Protein AF-A0A515KNA1-F1 (afdb_monomer_lite)

Sequence (148 aa):
MPLSAPYPDPIPAALRDAATTLKAALAVSAAAILSQAEADLKANAAAAIQHFDMLGRKLDALRTDALNAGIGVVARRIDVTKASLFEVVGSPERDGLAIFAERVGELGAELNAVMAKAGQAPEPPFQFDQFFLESMHDLGQRDWSEGA

Radius of gyration: 16.99 Å; chains: 1; bounding box: 49×21×54 Å

Foldseek 3Di:
DDDPPDPPDPLLVLLVVLLVLLVVLVVLLVQLLPDLDLVSVVVSLVVSLVSLVVSLVSLVVNDDVQLPVLSVVLNVLSVVLNVLSCVLSVDLLSPSLLVNLVSSVVSQVSSQVSCVSVVRNDVVRSDPPVVSSVVSVVSNVDGSPVRD

Secondary structure (DSSP, 8-state):
---------SHHHHHHHHHHHHHHHHHHHHHHHT-SSHHHHHHHHHHHHHHHHHHHHHHHTT--TTTHHHHHHHHHHHHHHHHHHHHHHH-TT-TTHHHHHHHHHHHHHHHHHHHHHTT---SS-----HHHHHHHHHHHTS--GGG-

Structure (mmCIF, N/CA/C/O backbone):
data_AF-A0A515KNA1-F1
#
_entry.id   AF-A0A515KNA1-F1
#
loop_
_atom_site.group_PDB
_atom_site.id
_atom_site.type_symbol
_atom_site.label_atom_id
_atom_site.label_alt_id
_atom_site.label_comp_id
_atom_site.label_asym_id
_atom_site.label_entity_id
_atom_site.label_seq_id
_atom_site.pdbx_PDB_ins_code
_atom_site.Cartn_x
_atom_site.Cartn_y
_atom_site.Cartn_z
_atom_site.occupancy
_atom_site.B_iso_or_equiv
_atom_site.auth_seq_id
_atom_site.auth_comp_id
_atom_site.auth_asym_id
_atom_site.auth_atom_id
_atom_site.pdbx_PDB_model_num
ATOM 1 N N . MET A 1 1 ? 31.631 8.173 -28.745 1.00 41.50 1 MET A N 1
ATOM 2 C CA . MET A 1 1 ? 30.657 7.363 -27.984 1.00 41.50 1 MET A CA 1
ATOM 3 C C . MET A 1 1 ? 29.353 8.137 -27.967 1.00 41.50 1 MET A C 1
ATOM 5 O O . MET A 1 1 ? 29.409 9.289 -27.550 1.00 41.50 1 MET A O 1
ATOM 9 N N . PRO A 1 2 ? 28.227 7.617 -28.479 1.00 42.38 2 PRO A N 1
ATOM 10 C CA . PRO A 1 2 ? 26.971 8.323 -28.304 1.00 42.38 2 PRO A CA 1
ATOM 11 C C . PRO A 1 2 ? 26.552 8.165 -26.841 1.00 42.38 2 PRO A C 1
ATOM 13 O O . PRO A 1 2 ? 26.413 7.051 -26.343 1.00 42.38 2 PRO A O 1
ATOM 16 N N . LEU A 1 3 ? 26.426 9.298 -26.151 1.00 47.53 3 LEU A N 1
ATOM 17 C CA . LEU A 1 3 ? 25.698 9.404 -24.895 1.00 47.53 3 LEU A CA 1
ATOM 18 C C . LEU A 1 3 ? 24.285 8.881 -25.159 1.00 47.53 3 LEU A C 1
ATOM 20 O O . LEU A 1 3 ? 23.559 9.470 -25.961 1.00 47.53 3 LEU A O 1
ATOM 24 N N . SER A 1 4 ? 23.916 7.768 -24.526 1.00 47.41 4 SER A N 1
ATOM 25 C CA . 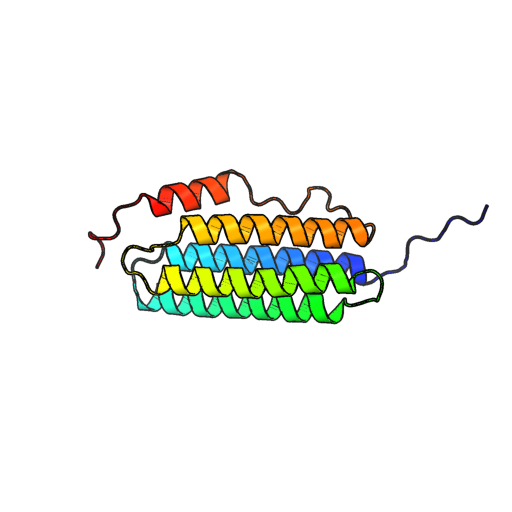SER A 1 4 ? 22.521 7.356 -24.420 1.00 47.41 4 SER A CA 1
ATOM 26 C C . SER A 1 4 ? 21.762 8.540 -23.834 1.00 47.41 4 SER A C 1
ATOM 28 O O . SER A 1 4 ? 21.981 8.899 -22.677 1.00 47.41 4 SER A O 1
ATOM 30 N N . ALA A 1 5 ? 20.957 9.211 -24.655 1.00 43.19 5 ALA A N 1
ATOM 31 C CA . ALA A 1 5 ? 20.113 10.292 -24.181 1.00 43.19 5 ALA A CA 1
ATOM 32 C C . ALA A 1 5 ? 19.271 9.747 -23.014 1.00 43.19 5 ALA A C 1
ATOM 34 O O . ALA A 1 5 ? 18.744 8.635 -23.136 1.00 43.19 5 ALA A O 1
ATOM 35 N N . PRO A 1 6 ? 19.156 10.469 -21.882 1.00 51.81 6 PRO A N 1
ATOM 36 C CA . PRO A 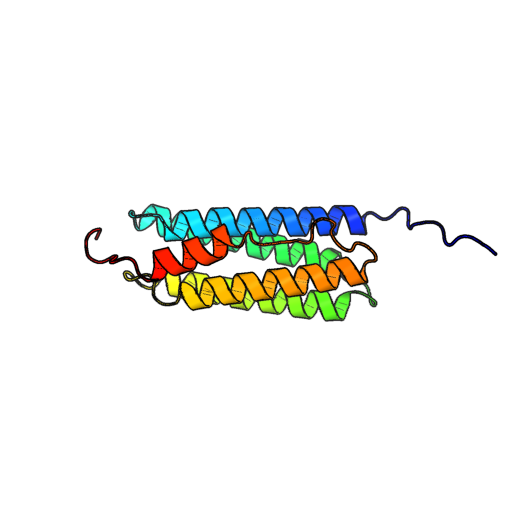1 6 ? 18.179 10.101 -20.873 1.00 51.81 6 PRO A CA 1
ATOM 37 C C . PRO A 1 6 ? 16.835 10.079 -21.591 1.00 51.81 6 PRO A C 1
ATOM 39 O O . PRO A 1 6 ? 16.511 11.028 -22.310 1.00 51.81 6 PRO A O 1
ATOM 42 N N . TYR A 1 7 ? 16.114 8.964 -21.483 1.00 45.12 7 TYR A N 1
ATOM 43 C CA . TYR A 1 7 ? 14.783 8.850 -22.056 1.00 45.12 7 TYR A CA 1
ATOM 44 C C . TYR A 1 7 ? 14.001 10.143 -21.761 1.00 45.12 7 TYR A C 1
ATOM 46 O O . TYR A 1 7 ? 13.975 10.573 -20.600 1.00 45.12 7 TYR A O 1
ATOM 54 N N . PRO A 1 8 ? 13.361 10.782 -22.754 1.00 50.84 8 PRO A N 1
ATOM 55 C CA . PRO A 1 8 ? 12.365 11.809 -22.482 1.00 50.84 8 PRO A CA 1
ATOM 56 C C . PRO A 1 8 ? 11.111 11.107 -21.937 1.00 50.84 8 PRO A C 1
ATOM 58 O O . PRO A 1 8 ? 10.095 11.043 -22.618 1.00 50.84 8 PRO A O 1
ATOM 61 N N . ASP A 1 9 ? 11.200 10.464 -20.769 1.00 56.34 9 ASP A N 1
ATOM 62 C CA . ASP A 1 9 ? 10.212 9.457 -20.387 1.00 56.34 9 ASP A CA 1
ATOM 63 C C . ASP A 1 9 ? 9.130 9.994 -19.436 1.00 56.34 9 ASP A C 1
ATOM 65 O O . ASP A 1 9 ? 9.442 10.616 -18.416 1.00 56.34 9 ASP A O 1
ATOM 69 N N . PRO A 1 10 ? 7.851 9.660 -19.685 1.00 60.53 10 PRO A N 1
ATOM 70 C CA . PRO A 1 10 ? 6.771 9.773 -18.705 1.00 60.53 10 PRO A CA 1
ATOM 71 C C . PRO A 1 10 ? 6.876 8.731 -17.570 1.00 60.53 10 PRO A C 1
ATOM 73 O O . PRO A 1 10 ? 6.240 8.89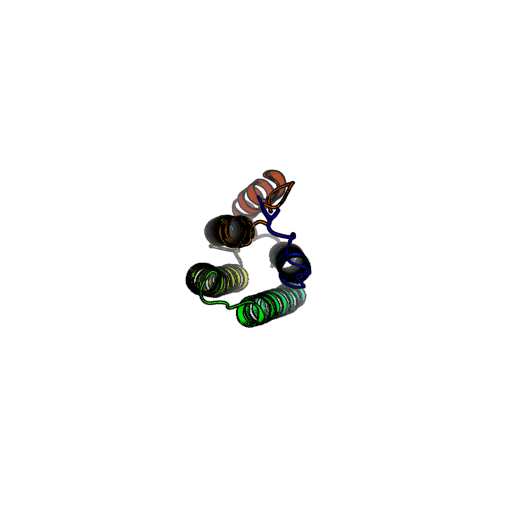0 -16.528 1.00 60.53 10 PRO A O 1
ATOM 76 N N . ILE A 1 11 ? 7.692 7.681 -17.733 1.00 66.81 11 ILE A N 1
ATOM 77 C CA . ILE A 1 11 ? 7.821 6.552 -16.792 1.00 66.81 11 ILE A CA 1
ATOM 78 C C . ILE A 1 11 ? 8.347 6.987 -15.402 1.00 66.81 11 ILE A C 1
ATOM 80 O O . ILE A 1 11 ? 7.723 6.630 -14.402 1.00 66.81 11 ILE A O 1
ATOM 84 N N . PRO A 1 12 ? 9.410 7.813 -15.283 1.00 73.56 12 PRO A N 1
ATOM 85 C CA . PRO A 1 12 ? 9.841 8.418 -14.022 1.00 73.56 12 PRO A CA 1
ATOM 86 C C . PRO A 1 12 ? 8.752 9.173 -13.263 1.00 73.56 12 PRO A C 1
ATOM 88 O O . PRO A 1 12 ? 8.603 9.009 -12.052 1.00 73.56 12 PRO A O 1
ATOM 91 N N . ALA A 1 13 ? 7.991 10.013 -13.966 1.00 77.31 13 ALA A N 1
ATOM 92 C CA . ALA A 1 13 ? 6.935 10.812 -13.357 1.00 77.31 13 ALA A CA 1
ATOM 93 C C . ALA A 1 13 ? 5.784 9.919 -12.875 1.00 77.31 13 ALA A C 1
ATOM 95 O O . ALA A 1 13 ? 5.296 10.093 -11.760 1.00 77.31 13 ALA A O 1
ATOM 96 N N . ALA A 1 14 ? 5.411 8.919 -13.672 1.00 81.06 14 ALA A N 1
ATOM 97 C CA . ALA A 1 14 ? 4.354 7.979 -13.331 1.00 81.06 14 ALA A CA 1
ATOM 98 C C . ALA A 1 14 ? 4.729 7.041 -12.168 1.00 81.06 14 ALA A C 1
ATOM 100 O O . ALA A 1 14 ? 3.890 6.760 -11.316 1.00 81.06 14 ALA A O 1
ATOM 101 N N . LEU A 1 15 ? 5.990 6.604 -12.065 1.00 81.06 15 LEU A N 1
ATOM 102 C CA . LEU A 1 15 ? 6.466 5.828 -10.913 1.00 81.06 15 LEU A CA 1
ATOM 103 C C . LEU A 1 15 ? 6.481 6.658 -9.623 1.00 81.06 15 LEU A C 1
ATOM 105 O O . LEU A 1 15 ? 6.104 6.157 -8.564 1.00 81.06 15 LEU A O 1
ATOM 109 N N . ARG A 1 16 ? 6.853 7.943 -9.699 1.00 80.88 16 ARG A N 1
ATOM 110 C CA . ARG A 1 16 ? 6.741 8.863 -8.552 1.00 80.88 16 ARG A CA 1
ATOM 111 C C . ARG A 1 16 ? 5.288 9.092 -8.148 1.00 80.88 16 ARG A C 1
ATOM 113 O O . ARG A 1 16 ? 4.987 9.134 -6.960 1.00 80.88 16 ARG A O 1
ATOM 120 N N . ASP A 1 17 ? 4.386 9.206 -9.112 1.00 84.38 17 ASP A N 1
ATOM 121 C CA . ASP A 1 17 ? 2.949 9.310 -8.857 1.00 84.38 17 ASP A CA 1
ATOM 122 C C . ASP A 1 17 ? 2.371 8.022 -8.230 1.00 84.38 17 ASP A C 1
ATOM 124 O O . ASP A 1 17 ? 1.579 8.084 -7.283 1.00 84.38 17 ASP A O 1
ATOM 128 N N . ALA A 1 18 ? 2.825 6.843 -8.667 1.00 85.56 18 ALA A N 1
ATOM 129 C CA . ALA A 1 18 ? 2.511 5.566 -8.024 1.00 85.56 18 ALA A CA 1
ATOM 130 C C . ALA A 1 18 ? 3.005 5.540 -6.564 1.00 85.56 18 ALA A C 1
ATOM 132 O O . ALA A 1 18 ? 2.226 5.273 -5.651 1.00 85.56 18 ALA A O 1
ATOM 133 N N . ALA A 1 19 ? 4.254 5.932 -6.309 1.00 83.44 19 ALA A N 1
ATOM 134 C CA . ALA A 1 19 ? 4.782 6.088 -4.954 1.00 83.44 19 ALA A CA 1
ATOM 135 C C . ALA A 1 19 ? 3.943 7.057 -4.096 1.00 83.44 19 ALA A C 1
ATOM 137 O O . ALA A 1 19 ? 3.558 6.729 -2.974 1.00 83.44 19 ALA A O 1
ATOM 138 N N . THR A 1 20 ? 3.582 8.230 -4.616 1.00 84.25 20 THR A N 1
ATOM 139 C CA . THR A 1 20 ? 2.697 9.173 -3.908 1.00 84.25 20 THR A CA 1
ATOM 140 C C . THR A 1 20 ? 1.333 8.551 -3.597 1.00 84.25 20 THR A C 1
ATOM 142 O O . THR A 1 20 ? 0.801 8.736 -2.503 1.00 84.25 20 THR A O 1
ATOM 145 N N . THR A 1 21 ? 0.791 7.753 -4.518 1.00 87.19 21 THR A N 1
ATOM 146 C CA . THR A 1 21 ? -0.475 7.032 -4.318 1.00 87.19 21 THR A CA 1
ATOM 147 C C . THR A 1 21 ? -0.366 5.990 -3.204 1.00 87.19 21 THR A C 1
ATOM 149 O O . THR A 1 21 ? -1.285 5.873 -2.396 1.00 87.19 21 THR A O 1
ATOM 152 N N . LEU A 1 22 ? 0.766 5.286 -3.107 1.00 86.31 22 LEU A N 1
ATOM 153 C CA . LEU A 1 22 ? 1.035 4.359 -2.006 1.00 86.31 22 LEU A CA 1
ATOM 154 C C . LEU A 1 22 ? 1.071 5.083 -0.650 1.00 86.31 22 LEU A C 1
ATOM 156 O O . LEU A 1 22 ? 0.453 4.617 0.303 1.00 86.31 22 LEU A O 1
ATOM 160 N N . LYS A 1 23 ? 1.722 6.254 -0.559 1.00 84.44 23 LYS A N 1
ATOM 161 C CA . LYS A 1 23 ? 1.712 7.073 0.675 1.00 84.44 23 LYS A CA 1
ATOM 162 C C . LYS A 1 23 ? 0.297 7.455 1.086 1.00 84.44 23 LYS A C 1
ATOM 164 O O . LYS A 1 23 ? -0.046 7.334 2.257 1.00 84.44 23 LYS A O 1
ATOM 169 N N . ALA A 1 24 ? -0.521 7.884 0.125 1.00 84.00 24 ALA A N 1
ATOM 170 C CA . ALA A 1 24 ? -1.914 8.230 0.385 1.00 84.00 24 ALA A CA 1
ATOM 171 C C . ALA A 1 24 ? -2.713 7.018 0.891 1.00 84.00 24 ALA A C 1
ATOM 173 O O . ALA A 1 24 ? -3.377 7.126 1.918 1.00 84.00 24 ALA A O 1
ATOM 174 N N . ALA A 1 25 ? -2.584 5.855 0.239 1.00 86.38 25 ALA A N 1
ATOM 175 C CA . ALA A 1 25 ? -3.249 4.620 0.669 1.00 86.38 25 ALA A CA 1
ATOM 176 C C . ALA A 1 25 ? -2.946 4.285 2.136 1.00 86.38 25 ALA A C 1
ATOM 178 O O . ALA A 1 25 ? -3.822 3.855 2.885 1.00 86.38 25 ALA A O 1
ATOM 179 N N . LEU A 1 26 ? -1.709 4.524 2.562 1.00 85.19 26 LEU A N 1
ATOM 180 C CA . LEU A 1 26 ? -1.231 4.144 3.885 1.00 85.19 26 LEU A CA 1
ATOM 181 C C . LEU A 1 26 ? -1.539 5.166 4.963 1.00 85.19 26 LEU A C 1
ATOM 183 O O . LEU A 1 26 ? -1.889 4.769 6.069 1.00 85.19 26 LEU A O 1
ATOM 187 N N . ALA A 1 27 ? -1.513 6.456 4.633 1.00 83.75 27 ALA A N 1
ATOM 188 C CA . ALA A 1 27 ? -2.049 7.488 5.512 1.00 83.75 27 ALA A CA 1
ATOM 189 C C . ALA A 1 27 ? -3.537 7.234 5.803 1.00 83.75 27 ALA A C 1
ATOM 191 O O . ALA A 1 27 ? -3.967 7.292 6.953 1.00 83.75 27 ALA A O 1
ATOM 192 N N . VAL A 1 28 ? -4.310 6.874 4.773 1.00 85.44 28 VAL A N 1
ATOM 193 C CA . VAL A 1 28 ? -5.732 6.537 4.921 1.00 85.44 28 VAL A CA 1
ATOM 194 C C . VAL A 1 28 ? -5.921 5.212 5.677 1.00 85.44 28 VAL A C 1
ATOM 196 O O . VAL A 1 28 ? -6.811 5.121 6.517 1.00 85.44 28 VAL A O 1
ATOM 199 N N . SER A 1 29 ? -5.056 4.213 5.464 1.00 84.62 29 SER A N 1
ATOM 200 C CA . SER A 1 29 ? -5.075 2.959 6.241 1.00 84.62 29 SER A CA 1
ATOM 201 C C . SER A 1 29 ? -4.817 3.214 7.728 1.00 84.62 29 SER A C 1
ATOM 203 O O . SER A 1 29 ? -5.556 2.722 8.574 1.00 84.62 29 SER A O 1
ATOM 205 N N . ALA A 1 30 ? -3.812 4.029 8.058 1.00 83.38 30 ALA A N 1
ATOM 206 C CA . ALA A 1 30 ? -3.522 4.414 9.436 1.00 83.38 30 ALA A CA 1
ATOM 207 C C . ALA A 1 30 ? -4.694 5.182 10.065 1.00 83.38 30 ALA A C 1
ATOM 209 O O . ALA A 1 30 ? -5.075 4.896 11.197 1.00 83.38 30 ALA A O 1
ATOM 210 N N . ALA A 1 31 ? -5.321 6.099 9.318 1.00 82.56 31 ALA A N 1
ATOM 211 C CA . ALA A 1 31 ? -6.528 6.795 9.767 1.00 82.56 31 ALA A CA 1
ATOM 212 C C . ALA A 1 31 ? -7.707 5.838 10.012 1.00 82.56 31 ALA A C 1
ATOM 214 O O . ALA A 1 31 ? -8.490 6.061 10.933 1.00 82.56 31 ALA A O 1
ATOM 215 N N . ALA A 1 32 ? -7.831 4.764 9.223 1.00 83.31 32 ALA A N 1
ATOM 216 C CA . ALA A 1 32 ? -8.811 3.712 9.475 1.00 83.31 32 ALA A CA 1
ATOM 217 C C . ALA A 1 32 ? -8.519 3.010 10.804 1.00 83.31 32 ALA A C 1
ATOM 219 O O . ALA A 1 32 ? -9.369 2.999 11.685 1.00 83.31 32 ALA A O 1
ATOM 220 N N . ILE A 1 33 ? -7.298 2.503 10.974 1.00 83.06 33 ILE A N 1
ATOM 221 C CA . ILE A 1 33 ? -6.870 1.734 12.153 1.00 83.06 33 ILE A CA 1
ATOM 222 C C . ILE A 1 33 ? -7.025 2.532 13.452 1.00 83.06 33 ILE A C 1
ATOM 224 O O . ILE A 1 33 ? -7.473 1.998 14.468 1.00 83.06 33 ILE A O 1
ATOM 228 N N . LEU A 1 34 ? -6.672 3.817 13.408 1.00 82.69 34 LEU A N 1
ATOM 229 C CA . LEU A 1 34 ? -6.766 4.738 14.539 1.00 82.69 34 LEU A CA 1
ATOM 230 C C . LEU A 1 34 ? -8.203 5.144 14.880 1.00 82.69 34 LEU A C 1
ATOM 232 O O . LEU A 1 34 ? -8.432 5.718 15.948 1.00 82.69 34 LEU A O 1
ATOM 236 N N . SER A 1 35 ? -9.163 4.880 13.993 1.00 82.75 35 SER A N 1
ATOM 237 C CA . SER A 1 35 ? -10.550 5.251 14.221 1.00 82.75 35 SER A CA 1
ATOM 238 C C . SER A 1 35 ? -11.149 4.462 15.382 1.00 82.75 35 SER A C 1
ATOM 240 O O . SER A 1 35 ? -11.019 3.239 15.457 1.00 82.75 35 SER A O 1
ATOM 242 N N . GLN A 1 36 ? -11.846 5.169 16.273 1.00 77.38 36 GLN A N 1
ATOM 243 C CA . GLN A 1 36 ? -12.638 4.562 17.346 1.00 77.38 36 GLN A CA 1
ATOM 244 C C . GLN A 1 36 ? -14.067 4.252 16.892 1.00 77.38 36 GLN A C 1
ATOM 246 O O . GLN A 1 36 ? -14.659 3.286 17.356 1.00 77.38 36 GLN A O 1
ATOM 251 N N . ALA A 1 37 ? -14.610 5.028 15.950 1.00 83.06 37 ALA A N 1
ATOM 252 C CA . ALA A 1 37 ? -15.934 4.779 15.401 1.00 83.06 37 ALA A CA 1
ATOM 253 C C . ALA A 1 37 ? -15.862 3.730 14.282 1.00 83.06 37 ALA A C 1
ATOM 255 O O . ALA A 1 37 ? -15.119 3.889 13.309 1.00 83.06 37 ALA A O 1
ATOM 256 N N . GLU A 1 38 ? -16.687 2.686 14.385 1.00 80.56 38 GLU A N 1
ATOM 257 C CA . GLU A 1 38 ? -16.773 1.603 13.394 1.00 80.56 38 GLU A CA 1
ATOM 258 C C . GLU A 1 38 ? -17.136 2.122 11.990 1.00 80.56 38 GLU A C 1
ATOM 260 O O . GLU A 1 38 ? -16.609 1.646 10.982 1.00 80.56 38 GLU A O 1
ATOM 265 N N . ALA A 1 39 ? -18.010 3.131 11.910 1.00 83.50 39 ALA A N 1
ATOM 266 C CA . ALA A 1 39 ? -18.396 3.756 10.646 1.00 83.50 39 ALA A CA 1
ATOM 267 C C . ALA A 1 39 ? -17.200 4.430 9.950 1.00 83.50 39 ALA A C 1
ATOM 269 O O . ALA A 1 39 ? -16.979 4.212 8.758 1.00 83.50 39 ALA A O 1
ATOM 270 N N . ASP A 1 40 ? -16.398 5.180 10.707 1.00 84.31 40 ASP A N 1
ATOM 271 C CA . ASP A 1 40 ? -15.203 5.864 10.206 1.00 84.31 40 ASP A CA 1
ATOM 272 C C . ASP A 1 40 ? -14.085 4.865 9.872 1.00 84.31 40 ASP A C 1
ATOM 274 O O . ASP A 1 40 ? -13.417 5.009 8.849 1.00 84.31 40 ASP A O 1
ATOM 278 N N . LEU A 1 41 ? -13.930 3.799 10.671 1.00 85.00 41 LEU A N 1
ATOM 279 C CA . LEU A 1 41 ? -13.020 2.682 10.387 1.00 85.00 41 LEU A CA 1
ATOM 280 C C . LEU A 1 41 ? -13.343 2.070 9.017 1.00 85.00 41 LEU A C 1
ATOM 282 O O . LEU A 1 41 ? -12.468 1.972 8.156 1.00 85.00 41 LEU A O 1
ATOM 286 N N . LYS A 1 42 ? -14.609 1.701 8.788 1.00 86.62 42 LYS A N 1
ATOM 287 C CA . LYS A 1 42 ? -15.062 1.091 7.528 1.00 86.62 42 LYS A CA 1
ATOM 288 C C . LYS A 1 42 ? -14.942 2.047 6.342 1.00 86.62 42 LYS A C 1
ATOM 290 O O . LYS A 1 42 ? -14.503 1.626 5.271 1.00 86.62 42 LYS A O 1
ATOM 295 N N . ALA A 1 43 ? -15.302 3.318 6.519 1.00 88.81 43 ALA A N 1
ATOM 296 C CA . ALA A 1 43 ? -15.204 4.329 5.468 1.00 88.81 43 ALA A CA 1
ATOM 297 C C . ALA A 1 43 ? -13.745 4.582 5.055 1.00 88.81 43 ALA A C 1
ATOM 299 O O . ALA A 1 43 ? -13.421 4.544 3.864 1.00 88.81 43 ALA A O 1
ATOM 300 N N . ASN A 1 44 ? -12.852 4.762 6.031 1.00 88.06 44 ASN A N 1
ATOM 301 C CA . ASN A 1 44 ? -11.429 4.972 5.780 1.00 88.06 44 ASN A CA 1
ATOM 302 C C . ASN A 1 44 ? -10.774 3.713 5.195 1.00 88.06 44 ASN A C 1
ATOM 304 O O . ASN A 1 44 ? -10.000 3.817 4.248 1.00 88.06 44 ASN A O 1
ATOM 308 N N . ALA A 1 45 ? -11.126 2.514 5.668 1.00 88.38 45 ALA A N 1
ATOM 309 C CA . ALA A 1 45 ? -10.637 1.264 5.084 1.00 88.38 45 ALA A CA 1
ATOM 310 C C . ALA A 1 45 ? -11.046 1.127 3.608 1.00 88.38 45 ALA A C 1
ATOM 312 O O . ALA A 1 45 ? -10.207 0.825 2.756 1.00 88.38 45 ALA A O 1
ATOM 313 N N . ALA A 1 46 ? -12.308 1.420 3.276 1.00 89.69 46 ALA A N 1
ATOM 314 C CA . ALA A 1 46 ? -12.785 1.417 1.894 1.00 89.69 46 ALA A CA 1
ATOM 315 C C . ALA A 1 46 ? -12.026 2.431 1.019 1.00 89.69 46 ALA A C 1
ATOM 317 O O . ALA A 1 46 ? -11.634 2.105 -0.104 1.00 89.69 46 ALA A O 1
ATOM 318 N N . ALA A 1 47 ? -11.759 3.633 1.536 1.00 89.75 47 ALA A N 1
ATOM 319 C CA . ALA A 1 47 ? -10.959 4.637 0.837 1.00 89.75 47 ALA A CA 1
ATOM 320 C C . ALA A 1 47 ? -9.499 4.181 0.633 1.00 89.75 47 ALA A C 1
ATOM 322 O O . ALA A 1 47 ? -8.951 4.328 -0.462 1.00 89.75 47 ALA A O 1
ATOM 323 N N . ALA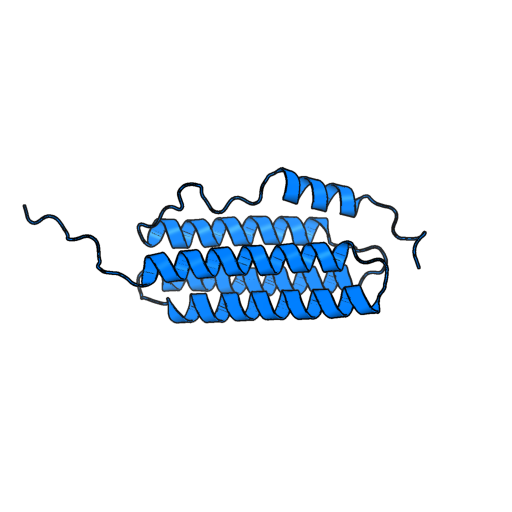 A 1 48 ? -8.874 3.560 1.639 1.00 89.62 48 ALA A N 1
ATOM 324 C CA . ALA A 1 48 ? -7.530 2.993 1.519 1.00 89.62 48 ALA A CA 1
ATOM 325 C C . ALA A 1 48 ? -7.464 1.923 0.418 1.00 89.62 48 ALA A C 1
ATOM 327 O O . ALA A 1 48 ? -6.563 1.950 -0.424 1.00 89.62 48 ALA A O 1
ATOM 328 N N . ILE A 1 49 ? -8.455 1.029 0.364 1.00 90.69 49 ILE A N 1
ATOM 329 C CA . ILE A 1 49 ? -8.568 -0.003 -0.677 1.00 90.69 49 ILE A CA 1
ATOM 330 C C . ILE A 1 49 ? -8.680 0.626 -2.070 1.00 90.69 49 ILE A C 1
ATOM 332 O O . ILE A 1 49 ? -7.976 0.206 -2.989 1.00 90.69 49 ILE A O 1
ATOM 336 N N . GLN A 1 50 ? -9.484 1.681 -2.230 1.00 91.50 50 GLN A N 1
ATOM 337 C CA . GLN A 1 50 ? -9.584 2.401 -3.504 1.00 91.50 50 GLN A CA 1
ATOM 338 C C . GLN A 1 50 ? -8.238 2.997 -3.946 1.00 91.50 50 GLN A C 1
ATOM 340 O O . GLN A 1 50 ? -7.914 2.972 -5.139 1.00 91.50 50 GLN A O 1
ATOM 345 N N . HIS A 1 51 ? -7.431 3.499 -3.007 1.00 90.69 51 HIS A N 1
ATOM 346 C CA . HIS A 1 51 ? -6.080 3.972 -3.308 1.00 90.69 51 HIS A CA 1
ATOM 347 C C . HIS A 1 51 ? -5.138 2.834 -3.719 1.00 90.69 51 HIS A C 1
ATOM 349 O O . HIS A 1 51 ? -4.376 3.005 -4.673 1.00 90.69 51 HIS A O 1
ATOM 355 N N . PHE A 1 52 ? -5.217 1.670 -3.073 1.00 90.69 52 PHE A N 1
ATOM 356 C CA . PHE A 1 52 ? -4.462 0.481 -3.480 1.00 90.69 52 PHE A CA 1
ATOM 357 C C . PHE A 1 52 ? -4.847 -0.004 -4.884 1.00 90.69 52 PHE A C 1
ATOM 359 O O . PHE A 1 52 ? -3.969 -0.293 -5.698 1.00 90.69 52 PHE A O 1
ATOM 366 N N . ASP A 1 53 ? -6.136 -0.015 -5.222 1.00 92.56 53 ASP A N 1
ATOM 367 C CA . ASP A 1 53 ? -6.586 -0.364 -6.573 1.00 92.56 53 ASP A CA 1
ATOM 368 C C . ASP A 1 53 ? -6.123 0.666 -7.611 1.00 92.56 53 ASP A C 1
ATOM 370 O O . ASP A 1 53 ? -5.723 0.314 -8.724 1.00 92.56 53 ASP A O 1
ATOM 374 N N . MET A 1 54 ? -6.132 1.954 -7.252 1.00 91.50 54 MET A N 1
ATOM 375 C CA . MET A 1 54 ? -5.582 3.006 -8.104 1.00 91.50 54 MET A CA 1
ATOM 376 C C . MET A 1 54 ? -4.078 2.827 -8.326 1.00 91.50 54 MET A C 1
ATOM 378 O O . MET A 1 54 ? -3.622 2.969 -9.461 1.00 91.50 54 MET A O 1
ATOM 382 N N . LEU A 1 55 ? -3.320 2.479 -7.284 1.00 89.81 55 LEU A N 1
ATOM 383 C CA . LEU A 1 55 ? -1.900 2.150 -7.393 1.00 89.81 55 LEU A CA 1
ATOM 384 C C . LEU A 1 55 ? -1.674 0.976 -8.354 1.00 89.81 55 LEU A C 1
ATOM 386 O O . LEU A 1 55 ? -0.841 1.082 -9.254 1.00 89.81 55 LEU A O 1
ATOM 390 N N . GLY A 1 56 ? -2.449 -0.103 -8.210 1.00 89.31 56 GLY A N 1
ATOM 391 C CA . GLY A 1 56 ? -2.384 -1.263 -9.099 1.00 89.31 56 GLY A CA 1
ATOM 392 C C . GLY A 1 56 ? -2.602 -0.881 -10.565 1.00 89.31 56 GLY A C 1
ATOM 393 O O . GLY A 1 56 ? -1.785 -1.229 -11.415 1.00 89.31 56 GLY A O 1
ATOM 394 N N . ARG A 1 57 ? -3.637 -0.080 -10.857 1.00 90.69 57 ARG A N 1
ATOM 395 C CA . ARG A 1 57 ? -3.911 0.424 -12.217 1.00 90.69 57 ARG A CA 1
ATOM 396 C C . ARG A 1 57 ? -2.787 1.307 -12.764 1.00 90.69 57 ARG A C 1
ATOM 398 O O . ARG A 1 57 ? -2.422 1.170 -13.929 1.00 90.69 57 ARG A O 1
ATOM 405 N N . LYS A 1 58 ? -2.229 2.201 -11.939 1.00 88.50 58 LYS A N 1
ATOM 406 C CA . LYS A 1 58 ? -1.103 3.068 -12.334 1.00 88.50 58 LYS A CA 1
ATOM 407 C C . LYS A 1 58 ? 0.133 2.247 -12.694 1.00 88.50 58 LYS A C 1
ATOM 409 O O . LYS A 1 58 ? 0.777 2.536 -13.694 1.00 88.50 58 LYS A O 1
ATOM 414 N N . LEU A 1 59 ? 0.444 1.217 -11.909 1.00 88.50 59 LEU A N 1
ATOM 415 C CA . LEU A 1 59 ? 1.577 0.332 -12.180 1.00 88.50 59 LEU A CA 1
ATOM 416 C C . LEU A 1 59 ? 1.338 -0.557 -13.401 1.00 88.50 59 LEU A C 1
ATOM 418 O O . LEU A 1 59 ? 2.259 -0.761 -14.185 1.00 88.50 59 LEU A O 1
ATOM 422 N N . ASP A 1 60 ? 0.117 -1.051 -13.596 1.00 88.44 60 ASP A N 1
ATOM 423 C CA . ASP A 1 60 ? -0.241 -1.854 -14.768 1.00 88.44 60 ASP A CA 1
ATOM 424 C C . ASP A 1 60 ? -0.038 -1.073 -16.077 1.00 88.44 60 ASP A C 1
ATOM 426 O O . ASP A 1 60 ? 0.545 -1.589 -17.029 1.00 88.44 60 ASP A O 1
ATOM 430 N N . ALA A 1 61 ? -0.388 0.218 -16.084 1.00 87.44 61 ALA A N 1
ATOM 431 C CA . ALA A 1 61 ? -0.149 1.119 -17.214 1.00 87.44 61 ALA A CA 1
ATOM 432 C C . ALA A 1 61 ? 1.344 1.357 -17.527 1.00 87.44 61 ALA A C 1
ATOM 434 O O . ALA A 1 61 ? 1.674 1.857 -18.601 1.00 87.44 61 ALA A O 1
ATOM 435 N N . LEU A 1 62 ? 2.249 1.002 -16.609 1.00 85.00 62 LEU A N 1
ATOM 436 C CA . LEU A 1 62 ? 3.702 1.120 -16.769 1.00 85.00 62 LEU A CA 1
ATOM 437 C C . LEU A 1 62 ? 4.367 -0.198 -17.176 1.00 85.00 62 LEU A C 1
ATOM 439 O O . LEU A 1 62 ? 5.599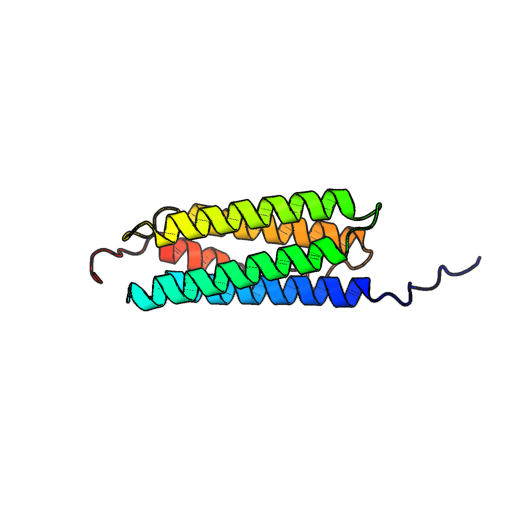 -0.268 -17.245 1.00 85.00 62 LEU A O 1
ATOM 443 N N . ARG A 1 63 ? 3.584 -1.253 -17.437 1.00 84.31 63 ARG A N 1
ATOM 444 C CA . ARG A 1 63 ? 4.122 -2.545 -17.863 1.00 84.31 63 ARG A CA 1
ATOM 445 C C . ARG A 1 63 ? 4.815 -2.426 -19.214 1.00 84.31 63 ARG A C 1
ATOM 447 O O . ARG A 1 63 ? 4.199 -2.280 -20.262 1.00 84.31 63 ARG A O 1
ATOM 454 N N . THR A 1 64 ? 6.128 -2.568 -19.159 1.00 83.00 64 THR A N 1
ATOM 455 C CA . THR A 1 64 ? 7.012 -2.833 -20.293 1.00 83.00 64 THR A CA 1
ATOM 456 C C . THR A 1 64 ? 7.685 -4.180 -20.066 1.00 83.00 64 THR A C 1
ATOM 458 O O . THR A 1 64 ? 7.773 -4.620 -18.919 1.00 83.00 64 THR A O 1
ATOM 461 N N . ASP A 1 65 ? 8.224 -4.827 -21.100 1.00 81.62 65 ASP A N 1
ATOM 462 C CA . ASP A 1 65 ? 8.920 -6.118 -20.941 1.00 81.62 65 ASP A CA 1
ATOM 463 C C . ASP A 1 65 ? 10.013 -6.074 -19.858 1.00 81.62 65 ASP A C 1
ATOM 465 O O . ASP A 1 65 ? 10.189 -7.020 -19.087 1.00 81.62 65 ASP A O 1
ATOM 469 N N . ALA A 1 66 ? 10.698 -4.933 -19.727 1.00 81.44 66 ALA A N 1
ATOM 470 C CA . ALA A 1 66 ? 11.732 -4.722 -18.719 1.00 81.44 66 ALA A CA 1
ATOM 471 C C . ALA A 1 66 ? 11.179 -4.667 -17.280 1.00 81.44 66 ALA A C 1
ATOM 473 O O . ALA A 1 66 ? 11.819 -5.183 -16.355 1.00 81.44 66 ALA A O 1
ATOM 474 N N . LEU A 1 67 ? 10.002 -4.066 -17.072 1.00 85.75 67 LEU A N 1
ATOM 475 C CA . LEU A 1 67 ? 9.408 -3.844 -15.746 1.00 85.75 67 LEU A CA 1
ATOM 476 C C . LEU A 1 67 ? 8.321 -4.862 -15.377 1.00 85.75 67 LEU A C 1
ATOM 478 O O . LEU A 1 67 ? 7.989 -4.986 -14.198 1.00 85.75 67 LEU A O 1
ATOM 482 N N . ASN A 1 68 ? 7.807 -5.624 -16.345 1.00 88.88 68 ASN A N 1
ATOM 483 C CA . ASN A 1 68 ? 6.630 -6.482 -16.205 1.00 88.88 68 ASN A CA 1
ATOM 484 C C . ASN A 1 68 ? 6.736 -7.455 -15.022 1.00 88.88 68 ASN A C 1
ATOM 486 O O . ASN A 1 68 ? 5.822 -7.547 -14.205 1.00 88.88 68 ASN A O 1
ATOM 490 N N . ALA A 1 69 ? 7.881 -8.129 -14.878 1.00 88.94 69 ALA A N 1
ATOM 491 C CA . ALA A 1 69 ? 8.105 -9.066 -13.778 1.00 88.94 69 ALA A CA 1
ATOM 492 C C . ALA A 1 69 ? 8.028 -8.385 -12.399 1.00 88.94 69 ALA A C 1
ATOM 494 O O . ALA A 1 69 ? 7.366 -8.900 -11.501 1.00 88.94 69 ALA A O 1
ATOM 495 N N . GLY A 1 70 ? 8.656 -7.214 -12.244 1.00 90.44 70 GLY A N 1
ATOM 496 C CA . GLY A 1 70 ? 8.647 -6.468 -10.984 1.00 90.44 70 GLY A CA 1
ATOM 497 C C . GLY A 1 70 ? 7.270 -5.881 -10.674 1.00 90.44 70 GLY A C 1
ATOM 498 O O . GLY A 1 70 ? 6.761 -6.051 -9.572 1.00 90.44 70 GLY A O 1
ATOM 499 N N . ILE A 1 71 ? 6.601 -5.296 -11.672 1.00 90.75 71 ILE A N 1
ATOM 500 C CA . ILE A 1 71 ? 5.222 -4.805 -11.531 1.00 90.75 71 ILE A CA 1
ATOM 501 C C . ILE A 1 71 ? 4.267 -5.946 -11.157 1.00 90.75 71 ILE A C 1
ATOM 503 O O . ILE A 1 71 ? 3.374 -5.756 -10.336 1.00 90.75 71 ILE A O 1
ATOM 507 N N . GLY A 1 72 ? 4.458 -7.148 -11.709 1.00 91.81 72 GLY A N 1
ATOM 508 C CA . GLY A 1 72 ? 3.692 -8.333 -11.324 1.00 91.81 72 GLY A CA 1
ATOM 509 C C . GLY A 1 72 ? 3.872 -8.723 -9.852 1.00 91.81 72 GLY A C 1
ATOM 510 O O . GLY A 1 72 ? 2.905 -9.122 -9.205 1.00 91.81 72 GLY A O 1
ATOM 511 N N . VAL A 1 73 ? 5.082 -8.579 -9.301 1.00 93.62 73 VAL A N 1
ATOM 512 C CA . VAL A 1 73 ? 5.340 -8.797 -7.867 1.00 93.62 73 VAL A CA 1
ATOM 513 C C . VAL A 1 73 ? 4.661 -7.718 -7.024 1.00 93.62 73 VAL A C 1
ATOM 515 O O . VAL A 1 73 ? 3.944 -8.060 -6.085 1.00 93.62 73 VAL A O 1
ATOM 518 N N . VAL A 1 74 ? 4.813 -6.441 -7.391 1.00 92.12 74 VAL A N 1
ATOM 519 C CA . VAL A 1 74 ? 4.182 -5.321 -6.674 1.00 92.12 74 VAL A CA 1
ATOM 520 C C . VAL A 1 74 ? 2.659 -5.456 -6.675 1.00 92.12 74 VAL A C 1
ATOM 522 O O . VAL A 1 74 ? 2.042 -5.306 -5.628 1.00 92.12 74 VAL A O 1
ATOM 525 N N . ALA A 1 75 ? 2.045 -5.822 -7.804 1.00 93.12 75 ALA A N 1
ATOM 526 C CA . ALA A 1 75 ? 0.601 -6.052 -7.889 1.00 93.12 75 ALA A CA 1
ATOM 527 C C . ALA A 1 75 ? 0.127 -7.138 -6.909 1.00 93.12 75 ALA A C 1
ATOM 529 O O . ALA A 1 75 ? -0.822 -6.919 -6.160 1.00 93.12 75 ALA A O 1
ATOM 530 N N . ARG A 1 76 ? 0.841 -8.270 -6.831 1.00 94.12 76 ARG A N 1
ATOM 531 C CA . ARG A 1 76 ? 0.536 -9.308 -5.833 1.00 94.12 76 ARG A CA 1
ATOM 532 C C . ARG A 1 76 ? 0.693 -8.797 -4.404 1.00 94.12 76 ARG A C 1
ATOM 534 O O . ARG A 1 76 ? -0.122 -9.133 -3.553 1.00 94.12 76 ARG A O 1
ATOM 541 N N . ARG A 1 77 ? 1.721 -7.988 -4.128 1.00 94.12 77 ARG A N 1
ATOM 542 C CA . ARG A 1 77 ? 1.912 -7.393 -2.798 1.00 94.12 77 ARG A CA 1
ATOM 543 C C . ARG A 1 77 ? 0.793 -6.424 -2.443 1.00 94.12 77 ARG A C 1
ATOM 545 O O . ARG A 1 77 ? 0.325 -6.483 -1.318 1.00 94.12 77 ARG A O 1
ATOM 552 N N . ILE A 1 78 ? 0.299 -5.631 -3.392 1.00 92.81 78 ILE A N 1
ATOM 553 C CA . ILE A 1 78 ? -0.875 -4.771 -3.187 1.00 92.81 78 ILE A CA 1
ATOM 554 C C . ILE A 1 78 ? -2.087 -5.603 -2.756 1.00 92.81 78 ILE A C 1
ATOM 556 O O . ILE A 1 78 ? -2.762 -5.235 -1.798 1.00 92.81 78 ILE A O 1
ATOM 560 N N . ASP A 1 79 ? -2.351 -6.732 -3.416 1.00 93.88 79 ASP A N 1
ATOM 561 C CA . ASP A 1 79 ? -3.476 -7.598 -3.047 1.00 93.88 79 ASP A CA 1
ATOM 562 C C . ASP A 1 79 ? -3.307 -8.214 -1.651 1.00 93.88 79 ASP A C 1
ATOM 564 O O . ASP A 1 79 ? -4.255 -8.220 -0.866 1.00 93.88 79 ASP A O 1
ATOM 568 N N . VAL A 1 80 ? -2.093 -8.650 -1.303 1.00 94.12 80 VAL A N 1
ATOM 569 C CA . VAL A 1 80 ? -1.782 -9.170 0.039 1.00 94.12 80 VAL A CA 1
ATOM 570 C C . VAL A 1 80 ? -1.913 -8.082 1.113 1.00 94.12 80 VAL A C 1
ATOM 572 O O . VAL A 1 80 ? -2.489 -8.340 2.165 1.00 94.12 80 VAL A O 1
ATOM 575 N N . THR A 1 81 ? -1.436 -6.860 0.856 1.00 92.88 81 THR A N 1
ATOM 576 C CA . THR A 1 81 ? -1.563 -5.720 1.782 1.00 92.88 81 THR A CA 1
ATOM 577 C C . THR A 1 81 ? -3.023 -5.298 1.971 1.00 92.88 81 THR A C 1
ATOM 579 O O . THR A 1 81 ? -3.428 -4.966 3.083 1.00 92.88 81 THR A O 1
ATOM 582 N N . LYS A 1 82 ? -3.845 -5.337 0.913 1.00 93.81 82 LYS A N 1
ATOM 583 C CA . LYS A 1 82 ? -5.295 -5.107 1.032 1.00 93.81 82 LYS A CA 1
ATOM 584 C C . LYS A 1 82 ? -5.956 -6.172 1.903 1.00 93.81 82 LYS A C 1
ATOM 586 O O . LYS A 1 82 ? -6.766 -5.831 2.759 1.00 93.81 82 LYS A O 1
ATOM 591 N N . ALA A 1 83 ? -5.622 -7.444 1.685 1.00 93.06 83 ALA A N 1
ATOM 592 C CA . ALA A 1 83 ? -6.180 -8.546 2.461 1.00 93.06 83 ALA A CA 1
ATOM 593 C C . ALA A 1 83 ? -5.847 -8.414 3.955 1.00 93.06 83 ALA A C 1
ATOM 595 O O . ALA A 1 83 ? -6.747 -8.525 4.782 1.00 93.06 83 ALA A O 1
ATOM 596 N N . SER A 1 84 ? -4.602 -8.077 4.306 1.00 92.69 84 SER A N 1
ATOM 597 C CA . SER A 1 84 ? -4.240 -7.864 5.712 1.00 92.69 84 SER A CA 1
ATOM 598 C C . SER A 1 84 ? -4.910 -6.628 6.322 1.00 92.69 84 SER A C 1
ATOM 600 O O . SER A 1 84 ? -5.266 -6.659 7.494 1.00 92.69 84 SER A O 1
ATOM 602 N N . LEU A 1 85 ? -5.174 -5.566 5.548 1.00 91.81 85 LEU A N 1
ATOM 603 C CA . LEU A 1 85 ? -5.988 -4.444 6.037 1.00 91.81 85 LEU A CA 1
ATOM 604 C C . LEU A 1 85 ? -7.425 -4.878 6.362 1.00 91.81 85 LEU A C 1
ATOM 606 O O . LEU A 1 85 ? -7.988 -4.429 7.358 1.00 91.81 85 LEU A O 1
ATOM 610 N N . PHE A 1 86 ? -8.021 -5.750 5.542 1.00 89.88 86 PHE A N 1
ATOM 611 C CA . PHE A 1 86 ? -9.351 -6.295 5.822 1.00 89.88 86 PHE A CA 1
ATOM 612 C C . PHE A 1 86 ? -9.384 -7.119 7.109 1.00 89.88 86 PHE A C 1
ATOM 614 O O . PHE A 1 86 ? -10.351 -7.006 7.856 1.00 89.88 86 PHE A O 1
ATOM 621 N N . GLU A 1 87 ? -8.349 -7.916 7.376 1.00 90.50 87 GLU A N 1
ATOM 622 C CA . GLU A 1 87 ? -8.235 -8.683 8.623 1.00 90.50 87 GLU A CA 1
ATOM 623 C C . GLU A 1 87 ? -8.190 -7.753 9.842 1.00 90.50 87 GLU A C 1
ATOM 625 O O . GLU A 1 87 ? -8.974 -7.931 10.773 1.00 90.50 87 GLU A O 1
ATOM 630 N N . VAL A 1 88 ? -7.376 -6.694 9.777 1.00 89.12 88 VAL A N 1
ATOM 631 C CA . VAL A 1 88 ? -7.274 -5.684 10.843 1.00 89.12 88 VAL A CA 1
ATOM 632 C C . VAL A 1 88 ? -8.606 -4.982 11.092 1.00 89.12 88 VAL A C 1
ATOM 634 O O . VAL A 1 88 ? -9.017 -4.812 12.233 1.00 89.12 88 VAL A O 1
ATOM 637 N N . VAL A 1 89 ? -9.300 -4.576 10.029 1.00 87.69 89 VAL A N 1
ATOM 638 C CA . VAL A 1 89 ? -10.598 -3.883 10.120 1.00 87.69 89 VAL A CA 1
ATOM 639 C C . VAL A 1 89 ? -11.718 -4.823 10.575 1.00 87.69 89 VAL A C 1
ATOM 641 O O . VAL A 1 89 ? -12.698 -4.378 11.169 1.00 87.69 89 VAL A O 1
ATOM 644 N N . GLY A 1 90 ? -11.595 -6.116 10.272 1.00 85.88 90 GLY A N 1
ATOM 645 C CA . GLY A 1 90 ? -12.541 -7.150 10.675 1.00 85.88 90 GLY A CA 1
ATOM 646 C C . GLY A 1 90 ? -12.392 -7.591 12.131 1.00 85.88 90 GLY A C 1
ATOM 647 O O . GLY A 1 90 ? -13.326 -8.196 12.659 1.00 85.88 90 GLY A O 1
ATOM 648 N N . SER A 1 91 ? -11.263 -7.286 12.778 1.00 84.31 91 SER A N 1
ATOM 649 C CA . SER A 1 91 ? -11.039 -7.574 14.195 1.00 84.31 91 SER A CA 1
ATOM 650 C C . SER A 1 91 ? -11.319 -6.334 15.059 1.00 84.31 91 SER A C 1
ATOM 652 O O . SER A 1 91 ? -10.702 -5.287 14.849 1.00 84.31 91 SER A O 1
ATOM 654 N N . PRO A 1 92 ? -12.197 -6.422 16.075 1.00 76.94 92 PRO A N 1
ATOM 655 C CA . PRO A 1 92 ? -12.384 -5.336 17.041 1.00 76.94 92 PRO A CA 1
ATOM 656 C C . PRO A 1 92 ? -11.102 -5.045 17.842 1.00 76.94 92 PRO A C 1
ATOM 658 O O . PRO A 1 92 ? -10.849 -3.898 18.216 1.00 76.94 92 PRO A O 1
ATOM 661 N N . GLU A 1 93 ? -10.254 -6.057 18.027 1.00 82.50 93 GLU A N 1
ATOM 662 C CA . GLU A 1 93 ? -8.944 -5.965 18.682 1.00 82.50 93 GLU A CA 1
ATOM 663 C C . GLU A 1 93 ? -7.834 -5.523 17.711 1.00 82.50 93 GLU A C 1
ATOM 665 O O . GLU A 1 93 ? -6.690 -5.332 18.115 1.00 82.50 93 GLU A O 1
ATOM 670 N N . ARG A 1 94 ? -8.172 -5.302 16.429 1.00 82.94 94 ARG A N 1
ATOM 671 C CA . ARG A 1 94 ? -7.235 -4.973 15.340 1.00 82.94 94 ARG A CA 1
ATOM 672 C C . ARG A 1 94 ? -6.113 -6.004 15.202 1.00 82.94 94 ARG A C 1
ATOM 674 O O . ARG A 1 94 ? -4.968 -5.671 14.876 1.00 82.94 94 ARG A O 1
ATOM 681 N N . ASP A 1 95 ? -6.469 -7.272 15.394 1.00 83.12 95 ASP A N 1
ATOM 682 C CA . ASP A 1 95 ? -5.578 -8.399 15.141 1.00 83.12 95 ASP A CA 1
ATOM 683 C C . ASP A 1 95 ? -4.990 -8.330 13.733 1.00 83.12 95 ASP A C 1
ATOM 685 O O . ASP A 1 95 ? -5.652 -7.966 12.762 1.00 83.12 95 ASP A O 1
ATOM 689 N N . GLY A 1 96 ? -3.715 -8.693 13.613 1.00 84.56 96 GLY A N 1
ATOM 690 C CA . GLY A 1 96 ? -3.016 -8.671 12.331 1.00 84.56 96 GLY A CA 1
ATOM 691 C C . GLY A 1 96 ? -2.391 -7.322 11.975 1.00 84.56 96 GLY A C 1
ATOM 692 O O . GLY A 1 96 ? -1.797 -7.213 10.903 1.00 84.56 96 GLY A O 1
ATOM 693 N N . LEU A 1 97 ? -2.415 -6.317 12.861 1.00 86.19 97 LEU A N 1
ATOM 694 C CA . LEU A 1 97 ? -1.787 -5.020 12.580 1.00 86.19 97 LEU A CA 1
ATOM 695 C C . LEU A 1 97 ? -0.278 -5.132 12.313 1.00 86.19 97 LEU A C 1
ATOM 697 O O . LEU A 1 97 ? 0.240 -4.506 11.388 1.00 86.19 97 LEU A O 1
ATOM 701 N N . ALA A 1 98 ? 0.415 -5.990 13.068 1.00 85.69 98 ALA A N 1
ATOM 702 C CA . ALA A 1 98 ? 1.828 -6.291 12.845 1.00 85.69 98 ALA A CA 1
ATOM 703 C C . ALA A 1 98 ? 2.069 -6.932 11.467 1.00 85.69 98 ALA A C 1
ATOM 705 O O . ALA A 1 98 ? 3.000 -6.552 10.758 1.00 85.69 98 ALA A O 1
ATOM 706 N N . ILE A 1 99 ? 1.188 -7.852 11.057 1.00 89.75 99 ILE A N 1
ATOM 707 C CA . ILE A 1 99 ? 1.239 -8.484 9.733 1.00 89.75 99 ILE A CA 1
ATOM 708 C C . ILE A 1 99 ? 0.996 -7.426 8.657 1.00 89.75 99 ILE A C 1
ATOM 710 O O . ILE A 1 99 ? 1.741 -7.358 7.684 1.00 89.75 99 ILE A O 1
ATOM 714 N N . PHE A 1 100 ? -0.009 -6.564 8.821 1.00 89.88 100 PHE A N 1
ATOM 715 C CA . PHE A 1 100 ? -0.267 -5.472 7.887 1.00 89.88 100 PHE A CA 1
ATOM 716 C C . PHE A 1 100 ? 0.953 -4.551 7.744 1.00 89.88 100 PHE A C 1
ATOM 718 O O . PHE A 1 100 ? 1.375 -4.297 6.616 1.00 89.88 100 PHE A O 1
ATOM 725 N N . ALA A 1 101 ? 1.582 -4.136 8.846 1.00 86.00 101 ALA A N 1
ATOM 726 C CA . ALA A 1 101 ? 2.801 -3.324 8.818 1.00 86.00 101 ALA A CA 1
ATOM 727 C C . ALA A 1 101 ? 3.956 -4.013 8.065 1.00 86.00 101 ALA A C 1
ATOM 729 O O . ALA A 1 101 ? 4.612 -3.383 7.231 1.00 86.00 101 ALA A O 1
ATOM 730 N N . GLU A 1 102 ? 4.160 -5.314 8.285 1.00 88.50 102 GLU A N 1
ATOM 731 C CA . GLU A 1 102 ? 5.137 -6.115 7.537 1.00 88.50 102 GLU A CA 1
ATOM 732 C C . GLU A 1 102 ? 4.828 -6.110 6.031 1.00 88.50 102 GLU A C 1
ATOM 734 O O . GLU A 1 102 ? 5.706 -5.817 5.215 1.00 88.50 102 GLU A O 1
ATOM 739 N N . ARG A 1 103 ? 3.564 -6.348 5.645 1.00 90.81 103 ARG A N 1
ATOM 740 C CA . ARG A 1 103 ? 3.140 -6.335 4.230 1.00 90.81 103 ARG A CA 1
ATOM 741 C C . ARG A 1 103 ? 3.341 -4.977 3.575 1.00 90.81 103 ARG A C 1
ATOM 743 O O . ARG A 1 103 ? 3.680 -4.914 2.394 1.00 90.81 103 ARG A O 1
ATOM 750 N N . VAL A 1 104 ? 3.145 -3.895 4.320 1.00 87.75 104 VAL A N 1
ATOM 751 C CA . VAL A 1 104 ? 3.436 -2.539 3.851 1.00 87.75 104 VAL A CA 1
ATOM 752 C C . VAL A 1 104 ? 4.934 -2.364 3.589 1.00 87.75 104 VAL A C 1
ATOM 754 O O . VAL A 1 104 ? 5.305 -1.888 2.514 1.00 87.75 104 VAL A O 1
ATOM 757 N N . GLY A 1 105 ? 5.794 -2.811 4.509 1.00 85.69 105 GLY A N 1
ATOM 758 C CA . GLY A 1 105 ? 7.249 -2.792 4.330 1.00 85.69 105 GLY A CA 1
ATOM 759 C C . GLY A 1 105 ? 7.709 -3.565 3.089 1.00 85.69 105 GLY A C 1
ATOM 760 O O . GLY A 1 105 ? 8.456 -3.030 2.265 1.00 85.69 105 GLY A O 1
ATOM 761 N N . GLU A 1 106 ? 7.201 -4.787 2.902 1.00 90.06 106 GLU A N 1
ATOM 762 C CA . GLU A 1 106 ? 7.470 -5.606 1.710 1.00 90.06 106 GLU A CA 1
ATOM 763 C C . GLU A 1 106 ? 7.021 -4.905 0.417 1.00 90.06 106 GLU A C 1
ATOM 765 O O . GLU A 1 106 ? 7.764 -4.869 -0.565 1.00 90.06 106 GLU A O 1
ATOM 770 N N . LEU A 1 107 ? 5.821 -4.313 0.409 1.00 90.19 107 LEU A N 1
ATOM 771 C CA . LEU A 1 107 ? 5.290 -3.589 -0.747 1.00 90.19 107 LEU A CA 1
ATOM 772 C C . LEU A 1 107 ? 6.173 -2.388 -1.129 1.00 90.19 107 LEU A C 1
ATOM 774 O O . LEU A 1 107 ? 6.448 -2.175 -2.313 1.00 90.19 107 LEU A O 1
ATOM 778 N N . GLY A 1 108 ? 6.648 -1.626 -0.141 1.00 86.88 108 GLY A N 1
ATOM 779 C CA . GLY A 1 108 ? 7.572 -0.512 -0.369 1.00 86.88 108 GLY A CA 1
ATOM 780 C C . GLY A 1 108 ? 8.915 -0.965 -0.947 1.00 86.88 108 GLY A C 1
ATOM 781 O O . GLY A 1 108 ? 9.425 -0.344 -1.883 1.00 86.88 108 GLY A O 1
ATOM 782 N N . ALA A 1 109 ? 9.468 -2.070 -0.439 1.00 87.31 109 ALA A N 1
ATOM 783 C CA . ALA A 1 109 ? 10.720 -2.640 -0.937 1.00 87.31 109 ALA A CA 1
ATOM 784 C C . ALA A 1 109 ? 10.613 -3.077 -2.409 1.00 87.31 109 ALA A C 1
ATOM 786 O O . ALA A 1 109 ? 11.487 -2.755 -3.217 1.00 87.31 109 ALA A O 1
ATOM 787 N N . GLU A 1 110 ? 9.517 -3.739 -2.782 1.00 90.31 110 GLU A N 1
ATOM 788 C CA . GLU A 1 110 ? 9.287 -4.168 -4.167 1.00 90.31 110 GLU A CA 1
ATOM 789 C C . GLU A 1 110 ? 9.063 -2.979 -5.111 1.00 90.31 110 GLU A C 1
ATOM 791 O O . GLU A 1 110 ? 9.590 -2.953 -6.228 1.00 90.31 110 GLU A O 1
ATOM 796 N N . LEU A 1 111 ? 8.343 -1.944 -4.661 1.00 87.12 111 LEU A N 1
ATOM 797 C CA . LEU A 1 111 ? 8.181 -0.720 -5.446 1.00 87.12 111 LEU A CA 1
ATOM 798 C C . LEU A 1 111 ? 9.535 -0.034 -5.689 1.00 87.12 111 LEU A C 1
ATOM 800 O O . LEU A 1 111 ? 9.824 0.364 -6.819 1.00 87.12 111 LEU A O 1
ATOM 804 N N . ASN A 1 112 ? 10.399 0.037 -4.671 1.00 85.00 112 ASN A N 1
ATOM 805 C CA . ASN A 1 112 ? 11.765 0.546 -4.821 1.00 85.00 112 ASN A CA 1
ATOM 806 C C . ASN A 1 112 ? 12.580 -0.259 -5.834 1.00 85.00 112 ASN A C 1
ATOM 808 O O . ASN A 1 112 ? 13.300 0.334 -6.636 1.00 85.00 112 ASN A O 1
ATOM 812 N N . ALA A 1 113 ? 12.458 -1.589 -5.833 1.00 86.56 113 ALA A N 1
ATOM 813 C CA . ALA A 1 113 ? 13.151 -2.443 -6.793 1.00 86.56 113 ALA A CA 1
ATOM 814 C C . ALA A 1 113 ? 12.700 -2.162 -8.238 1.00 86.56 113 ALA A C 1
ATOM 816 O O . ALA A 1 113 ? 13.537 -2.063 -9.141 1.00 86.56 113 ALA A O 1
ATOM 817 N N . VAL A 1 114 ? 11.395 -1.961 -8.463 1.00 86.94 114 VAL A N 1
ATOM 818 C CA . VAL A 1 114 ? 10.855 -1.550 -9.773 1.00 86.94 114 VAL A CA 1
ATOM 819 C C . VAL A 1 114 ? 11.394 -0.182 -10.185 1.00 86.94 114 VAL A C 1
ATOM 821 O O . VAL A 1 114 ? 11.838 -0.013 -11.322 1.00 86.94 114 VAL A O 1
ATOM 824 N N . MET A 1 115 ? 11.408 0.780 -9.263 1.00 82.62 115 MET A N 1
ATOM 825 C CA . MET A 1 115 ? 11.929 2.123 -9.519 1.00 82.62 115 MET A CA 1
ATOM 826 C C . MET A 1 115 ? 13.430 2.112 -9.839 1.00 82.62 115 MET A C 1
ATOM 828 O O . MET A 1 115 ? 13.854 2.711 -10.828 1.00 82.62 115 MET A O 1
ATOM 832 N N . ALA A 1 116 ? 14.229 1.354 -9.087 1.00 82.44 116 ALA A N 1
ATOM 833 C CA . ALA A 1 116 ? 15.651 1.165 -9.361 1.00 82.44 116 ALA A CA 1
ATOM 834 C C . ALA A 1 116 ? 15.882 0.554 -10.752 1.00 82.44 116 ALA A C 1
ATOM 836 O O . ALA A 1 116 ? 16.718 1.041 -11.516 1.00 82.44 116 ALA A O 1
ATOM 837 N N . LYS A 1 117 ? 15.090 -0.461 -11.125 1.00 82.38 117 LYS A N 1
ATOM 838 C CA . LYS A 1 117 ? 15.166 -1.104 -12.445 1.00 82.38 117 LYS A CA 1
ATOM 839 C C . LYS A 1 117 ? 14.771 -0.168 -13.591 1.00 82.38 117 LYS A C 1
ATOM 841 O O . LYS A 1 117 ? 15.303 -0.299 -14.689 1.00 82.38 117 LYS A O 1
ATOM 846 N N . ALA A 1 118 ? 13.894 0.798 -13.336 1.00 79.50 118 ALA A N 1
ATOM 847 C CA . ALA A 1 118 ? 13.533 1.844 -14.289 1.00 79.50 118 ALA A CA 1
ATOM 848 C C . ALA A 1 118 ? 14.612 2.940 -14.444 1.00 79.50 118 ALA A C 1
ATOM 850 O O . ALA A 1 118 ? 14.354 3.962 -15.078 1.00 79.50 118 ALA A O 1
ATOM 851 N N . GLY A 1 119 ? 15.804 2.779 -13.849 1.00 72.94 119 GLY A N 1
ATOM 852 C CA . GLY A 1 119 ? 16.837 3.822 -13.828 1.00 72.94 119 GLY A CA 1
ATOM 853 C C . GLY A 1 119 ? 16.438 5.029 -12.975 1.00 72.94 119 GLY A C 1
ATOM 854 O O . GLY A 1 119 ? 16.957 6.128 -13.152 1.00 72.94 119 GLY A O 1
ATOM 855 N N . GLN A 1 120 ? 15.479 4.828 -12.074 1.00 64.38 120 GLN A N 1
ATOM 856 C CA . GLN A 1 120 ? 14.874 5.831 -11.209 1.00 64.38 120 GLN A CA 1
ATOM 857 C C . GLN A 1 120 ? 15.030 5.391 -9.764 1.00 64.38 120 GLN A C 1
ATOM 859 O O . GLN A 1 120 ? 14.041 5.382 -9.037 1.00 64.38 120 GLN A O 1
ATOM 864 N N . ALA A 1 121 ? 16.241 4.980 -9.358 1.00 56.44 121 ALA A N 1
ATOM 865 C CA . ALA A 1 121 ? 16.533 4.761 -7.946 1.00 56.44 121 ALA A CA 1
ATOM 866 C C . ALA A 1 121 ? 15.987 5.983 -7.187 1.00 56.44 121 ALA A C 1
ATOM 868 O O . ALA A 1 121 ? 16.446 7.099 -7.447 1.00 56.44 121 ALA A O 1
ATOM 869 N N . PRO A 1 122 ? 14.915 5.824 -6.391 1.00 52.28 122 PRO A N 1
ATOM 870 C CA . PRO A 1 122 ? 14.324 6.965 -5.733 1.00 52.28 122 PRO A CA 1
ATOM 871 C C . PRO A 1 122 ? 15.395 7.488 -4.779 1.00 52.28 122 PRO A C 1
ATOM 873 O O . PRO A 1 122 ? 15.919 6.725 -3.975 1.00 52.28 122 PRO A O 1
ATOM 876 N N . GLU A 1 123 ? 15.781 8.754 -4.915 1.00 54.66 123 GLU A N 1
ATOM 877 C CA . GLU A 1 123 ? 16.558 9.452 -3.897 1.00 54.66 123 GLU A CA 1
ATOM 878 C C . GLU A 1 123 ? 15.692 10.576 -3.312 1.00 54.66 123 GLU A C 1
ATOM 880 O O . GLU A 1 123 ? 15.347 11.518 -4.033 1.00 54.66 123 GLU A O 1
ATOM 885 N N . PRO A 1 124 ? 15.305 10.477 -2.026 1.00 59.47 124 PRO A N 1
ATOM 886 C CA . PRO A 1 124 ? 15.472 9.309 -1.154 1.00 59.47 124 PRO A CA 1
ATOM 887 C C . PRO A 1 124 ? 14.601 8.124 -1.617 1.00 59.47 124 PRO A C 1
ATOM 889 O O . PRO A 1 124 ? 13.565 8.355 -2.254 1.00 59.47 124 PRO A O 1
ATOM 892 N N . PRO A 1 125 ? 14.985 6.870 -1.293 1.00 62.03 125 PRO A N 1
ATOM 893 C CA . PRO A 1 125 ? 14.174 5.703 -1.598 1.00 62.03 125 PRO A CA 1
ATOM 894 C C . PRO A 1 125 ? 12.773 5.882 -1.037 1.00 62.03 125 PRO A C 1
ATOM 896 O O . PRO A 1 125 ? 12.578 6.631 -0.077 1.00 62.03 125 PRO A O 1
ATOM 899 N N . PHE A 1 126 ? 11.791 5.182 -1.597 1.00 63.78 126 PHE A N 1
ATOM 900 C CA . PHE A 1 126 ? 10.509 5.076 -0.931 1.00 63.78 126 PHE A CA 1
ATOM 901 C C . PHE A 1 126 ? 10.729 4.390 0.422 1.00 63.78 126 PHE A C 1
ATOM 903 O O . PHE A 1 126 ? 10.837 3.170 0.512 1.00 63.78 126 PHE A O 1
ATOM 910 N N . GLN A 1 127 ? 10.872 5.188 1.469 1.00 63.34 127 GLN A N 1
ATOM 911 C CA . GLN A 1 127 ? 11.035 4.728 2.830 1.00 63.34 127 GLN A CA 1
ATOM 912 C C . GLN A 1 127 ? 9.713 4.979 3.531 1.00 63.34 127 GLN A C 1
ATOM 914 O O . GLN A 1 127 ? 9.205 6.104 3.560 1.00 63.34 127 GLN A O 1
ATOM 919 N N . PHE A 1 128 ? 9.148 3.910 4.077 1.00 65.50 128 PHE A N 1
ATOM 920 C CA . PHE A 1 128 ? 8.331 4.087 5.258 1.00 65.50 128 PHE A CA 1
ATOM 921 C C . PHE A 1 128 ? 9.278 4.540 6.343 1.00 65.50 128 PHE A C 1
ATOM 923 O O . PHE A 1 128 ? 10.273 3.862 6.600 1.00 65.50 128 PHE A O 1
ATOM 930 N N . ASP A 1 129 ? 9.014 5.719 6.898 1.00 61.84 129 ASP A N 1
ATOM 931 C CA . ASP A 1 129 ? 9.786 6.173 8.038 1.00 61.84 129 ASP A CA 1
ATOM 932 C C . ASP A 1 129 ? 9.702 5.081 9.108 1.00 61.84 129 ASP A C 1
ATOM 934 O O . ASP A 1 129 ? 8.636 4.489 9.313 1.00 61.84 129 ASP A O 1
ATOM 938 N N . GLN A 1 130 ? 10.827 4.779 9.748 1.00 64.88 130 GLN A N 1
ATOM 939 C CA . GLN A 1 130 ? 10.876 3.824 10.848 1.00 64.88 130 GLN A CA 1
ATOM 940 C C . GLN A 1 130 ? 9.817 4.181 11.899 1.00 64.88 130 GLN A C 1
ATOM 942 O O . GLN A 1 130 ? 9.139 3.292 12.407 1.00 64.88 130 GLN A O 1
ATOM 947 N N . PHE A 1 131 ? 9.562 5.481 12.081 1.00 66.38 131 PHE A N 1
ATOM 948 C CA . PHE A 1 131 ? 8.471 5.990 12.901 1.00 66.38 131 PHE A CA 1
ATOM 949 C C . PHE A 1 131 ? 7.090 5.435 12.517 1.00 66.38 131 PHE A C 1
ATOM 951 O O . PHE A 1 131 ? 6.295 5.109 13.393 1.00 66.38 131 PHE A O 1
ATOM 958 N N . PHE A 1 132 ? 6.774 5.312 11.223 1.00 72.00 132 PHE A N 1
ATOM 959 C CA . PHE A 1 132 ? 5.490 4.765 10.769 1.00 72.00 132 PHE A CA 1
ATOM 960 C C . PHE A 1 132 ? 5.364 3.279 11.117 1.00 72.00 132 PHE A C 1
ATOM 962 O O . PHE A 1 132 ? 4.318 2.847 11.596 1.00 72.00 132 PHE A O 1
ATOM 969 N N . LEU A 1 133 ? 6.425 2.500 10.900 1.00 73.06 133 LEU A N 1
ATOM 970 C CA . LEU A 1 133 ? 6.424 1.068 11.207 1.00 73.06 133 LEU A CA 1
ATOM 971 C C . LEU A 1 133 ? 6.360 0.815 12.719 1.00 73.06 133 LEU A C 1
ATOM 973 O O . LEU A 1 133 ? 5.594 -0.041 13.157 1.00 73.06 133 LEU A O 1
ATOM 977 N N . GLU A 1 134 ? 7.099 1.594 13.509 1.00 73.44 134 GLU A N 1
ATOM 978 C CA . GLU A 1 134 ? 7.052 1.558 14.975 1.00 73.44 134 GLU A CA 1
ATOM 979 C C . GLU A 1 134 ? 5.680 1.986 15.501 1.00 73.44 134 GLU A C 1
ATOM 981 O O . GLU A 1 134 ? 5.093 1.273 16.306 1.00 73.44 134 GLU A O 1
ATOM 986 N N . SER A 1 135 ? 5.093 3.060 14.961 1.00 75.50 135 SER A N 1
ATOM 987 C CA . SER A 1 135 ? 3.739 3.497 15.337 1.00 75.50 135 SER A CA 1
ATOM 988 C C . SER A 1 135 ? 2.703 2.397 15.105 1.00 75.50 135 SER A C 1
ATOM 990 O O . SER A 1 135 ? 1.813 2.188 15.922 1.00 75.50 135 SER A O 1
ATOM 992 N N . MET A 1 136 ? 2.814 1.668 13.995 1.00 76.31 136 MET A N 1
ATOM 993 C CA . MET A 1 136 ? 1.922 0.550 13.686 1.00 76.31 136 MET A CA 1
ATOM 994 C C . MET A 1 136 ? 2.153 -0.653 14.607 1.00 76.31 136 MET A C 1
ATOM 996 O O . MET A 1 136 ? 1.200 -1.349 14.950 1.00 76.31 136 MET A O 1
ATOM 1000 N N . HIS A 1 137 ? 3.393 -0.888 15.034 1.00 72.44 137 HIS A N 1
ATOM 1001 C CA . HIS A 1 137 ? 3.710 -1.906 16.030 1.00 72.44 137 HIS A CA 1
ATOM 1002 C C . HIS A 1 137 ? 3.127 -1.551 17.405 1.00 72.44 137 HIS A C 1
ATOM 1004 O O . HIS A 1 137 ? 2.426 -2.373 17.995 1.00 72.44 137 HIS A O 1
ATOM 1010 N N . ASP A 1 138 ? 3.336 -0.316 17.866 1.00 79.56 138 ASP A N 1
ATOM 1011 C CA . ASP A 1 138 ? 2.827 0.194 19.143 1.00 79.56 138 ASP A CA 1
ATOM 1012 C C . ASP A 1 138 ? 1.296 0.170 19.189 1.00 79.56 138 ASP A C 1
ATOM 1014 O O . ASP A 1 138 ? 0.697 -0.262 20.175 1.00 79.56 138 ASP A O 1
ATOM 1018 N N . LEU A 1 139 ? 0.639 0.560 18.092 1.00 79.69 139 LEU A N 1
ATOM 1019 C CA . LEU A 1 139 ? -0.815 0.461 17.954 1.00 79.69 139 LEU A CA 1
ATOM 1020 C C . LEU A 1 139 ? -1.327 -0.981 18.037 1.00 79.69 139 LEU A C 1
ATOM 1022 O O . LEU A 1 139 ? -2.463 -1.194 18.452 1.00 79.69 139 LEU A O 1
ATOM 1026 N N . GLY A 1 140 ? -0.507 -1.965 17.671 1.00 71.38 140 GLY A N 1
ATOM 1027 C CA . GLY A 1 140 ? -0.875 -3.380 17.725 1.00 71.38 140 GLY A CA 1
ATOM 1028 C C . GLY A 1 140 ? -0.808 -3.948 19.138 1.00 71.38 140 GLY A C 1
ATOM 1029 O O . GLY A 1 140 ? -1.409 -4.980 19.403 1.00 71.38 140 GLY A O 1
ATOM 1030 N N . GLN A 1 141 ? -0.091 -3.275 20.041 1.00 76.69 141 GLN A N 1
ATOM 1031 C CA . GLN A 1 141 ? -0.003 -3.620 21.464 1.00 76.69 141 GLN A CA 1
ATOM 1032 C C . GLN A 1 141 ? -1.039 -2.873 22.313 1.00 76.69 141 GLN A C 1
ATOM 1034 O O . GLN A 1 141 ? -1.138 -3.104 23.519 1.00 76.69 141 GLN A O 1
ATOM 1039 N N . ARG A 1 142 ? -1.778 -1.933 21.713 1.00 80.75 142 ARG A N 1
ATOM 1040 C CA . ARG A 1 142 ? -2.779 -1.141 22.417 1.00 80.75 142 ARG A CA 1
ATOM 1041 C C . ARG A 1 142 ? -3.975 -2.015 22.785 1.00 80.75 142 ARG A C 1
ATOM 1043 O O . ARG A 1 142 ? -4.461 -2.782 21.965 1.00 80.75 142 ARG A O 1
ATOM 1050 N N . ASP A 1 143 ? -4.489 -1.823 23.996 1.00 77.12 143 ASP A N 1
ATOM 1051 C CA . ASP A 1 143 ? -5.782 -2.379 24.375 1.00 77.12 143 ASP A CA 1
ATOM 1052 C C . ASP A 1 143 ? -6.906 -1.611 23.663 1.00 77.12 143 ASP A C 1
ATOM 1054 O O . ASP A 1 143 ? -7.096 -0.403 23.854 1.00 77.12 143 ASP A O 1
ATOM 1058 N N . TRP A 1 144 ? -7.617 -2.318 22.793 1.00 74.62 144 TRP A N 1
ATOM 1059 C CA . TRP A 1 144 ? -8.727 -1.791 22.005 1.00 74.62 144 TRP A CA 1
ATOM 1060 C C . TRP A 1 144 ? -10.098 -2.083 22.630 1.00 74.62 144 TRP A C 1
ATOM 1062 O O . TRP A 1 144 ? -11.111 -1.593 22.127 1.00 74.62 144 TRP A O 1
ATOM 1072 N N . SER A 1 145 ? -10.124 -2.817 23.747 1.00 68.31 145 SER A N 1
ATOM 1073 C CA . SER A 1 145 ? -11.335 -3.255 24.452 1.00 68.31 145 SER A CA 1
ATOM 1074 C C . SER A 1 145 ? -12.099 -2.112 25.125 1.00 68.31 145 SER A C 1
ATOM 1076 O O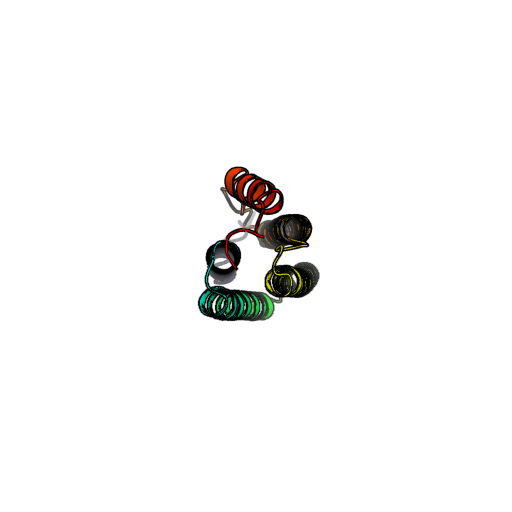 . SER A 1 145 ? -13.296 -2.231 25.365 1.00 68.31 145 SER A O 1
ATOM 1078 N N . GLU A 1 146 ? -11.427 -1.000 25.447 1.00 58.06 146 GLU A N 1
ATOM 1079 C CA . GLU A 1 146 ? -12.008 0.109 26.225 1.00 58.06 146 GLU A CA 1
ATOM 1080 C C . GLU A 1 146 ? -12.771 1.152 25.380 1.00 58.06 146 GLU A C 1
ATOM 1082 O O . GLU A 1 146 ? -13.290 2.125 25.925 1.00 58.06 146 GLU A O 1
ATOM 1087 N N . GLY A 1 147 ? -12.830 0.985 24.053 1.00 55.47 147 GLY A N 1
ATOM 1088 C CA . GLY A 1 147 ? -13.404 1.974 23.128 1.00 55.47 147 GLY A CA 1
ATOM 1089 C C . GLY A 1 147 ? -14.635 1.528 22.334 1.00 55.47 147 GLY A C 1
ATOM 1090 O O . GLY A 1 147 ? -15.026 2.264 21.428 1.00 55.47 147 GLY A O 1
ATOM 1091 N N . ALA A 1 148 ? -15.197 0.347 22.619 1.00 44.97 148 ALA A N 1
ATOM 1092 C CA . ALA A 1 148 ? -16.367 -0.214 21.931 1.00 44.97 148 ALA A CA 1
ATOM 1093 C C . ALA A 1 148 ? -17.685 0.059 22.675 1.00 44.97 148 ALA A C 1
ATOM 1095 O O . ALA A 1 148 ? -17.707 -0.075 23.920 1.00 44.97 148 ALA A O 1
#

pLDDT: mean 80.15, std 12.89, range [41.5, 94.12]